Protein AF-A0AAD7IXH7-F1 (afdb_monomer)

Sequence (157 aa):
MWRPTLFAAFAVWLTFSSLVAAQVTLDPTLCYTLSTNGTQYLDSTNSVLAIQSHPNRTELEGGTDKGVRFHFPLGENGWVVCEAHDEHYVGTTIVNPTEWATEDSLGSTVALATIQISASGEQVYLQSGPRRQMSSTAGVGTAEFDWDIQEINCLLS

pLDDT: mean 76.29, std 14.06, range [40.16, 93.38]

Organism: NCBI:txid230809

Solvent-accessible surface area (backbone atoms only — not comparable to full-atom values): 9001 Å² total; per-residue (Å²): 142,86,84,87,84,82,82,82,83,83,82,81,82,81,81,80,78,78,81,76,77,74,62,71,76,51,60,44,89,47,22,27,33,40,22,54,94,75,40,32,29,47,28,46,56,96,47,34,44,35,63,41,79,44,99,42,67,68,55,61,51,74,46,89,68,36,33,40,32,35,32,33,72,59,40,56,76,18,53,36,27,31,57,66,34,76,86,20,26,29,18,40,36,86,94,46,72,56,37,32,23,36,78,33,52,99,86,52,101,53,52,48,29,25,42,40,70,41,96,86,30,67,38,33,31,44,27,33,73,100,66,33,16,37,30,95,66,36,29,58,32,77,50,89,34,74,37,51,74,41,82,41,66,68,79,84,126

Nearest PDB structures (foldseek):
  5b2h-assembly1_B  TM=7.191E-01  e=6.872E-03  Clostridium botulinum
  4ouj-assembly1_A  TM=7.152E-01  e=8.271E-02  Clostridium botulinum B1 str. Okra
  4lo0-assembly1_A  TM=7.042E-01  e=1.830E-01  Clostridium botulinum
  1sr4-assembly1_A  TM=4.973E-01  e=2.869E-02  [Haemophilus] ducreyi
  5hn1-assembly1_B  TM=5.976E-01  e=5.863E-01  Homo sapiens

Foldseek 3Di:
DDDDDDDDDDDDDDDPPPPPDDFDWADQVFKKWWADPQFWTWFADPFWTFTDGDPGQVCVQPDPRQRRIWGFNVRAFGWIAGRVCNQFTWFQDPVHNFTIGGHHHDPPPTQTWTWHQDPSSHFIWIARPQAWTQDNGRTTDRDTDTIDMDTHDDPDD

Structure (mmCIF, N/CA/C/O backbone):
data_AF-A0AAD7IXH7-F1
#
_entry.id   AF-A0AAD7IXH7-F1
#
loop_
_atom_site.group_PDB
_atom_site.id
_atom_site.type_symbol
_atom_site.label_atom_id
_atom_site.label_alt_id
_atom_site.label_comp_id
_atom_site.label_asym_id
_atom_site.label_entity_id
_atom_site.label_seq_id
_atom_site.pdbx_PDB_ins_code
_atom_site.Cartn_x
_atom_site.Cartn_y
_atom_site.Cartn_z
_atom_site.occupancy
_atom_site.B_iso_or_equiv
_atom_site.auth_seq_id
_atom_site.auth_comp_id
_atom_site.auth_asym_id
_atom_site.auth_atom_id
_atom_site.pdbx_PDB_model_num
ATOM 1 N N . MET A 1 1 ? -2.185 4.858 83.897 1.00 42.50 1 MET A N 1
ATOM 2 C CA . MET A 1 1 ? -2.338 5.643 82.651 1.00 42.50 1 MET A CA 1
ATOM 3 C C . MET A 1 1 ? -1.530 4.971 81.553 1.00 42.50 1 MET A C 1
ATOM 5 O O . MET A 1 1 ? -0.327 5.136 81.577 1.00 42.50 1 MET A O 1
ATOM 9 N N . TRP A 1 2 ? -2.139 4.222 80.632 1.00 40.16 2 TRP A N 1
ATOM 10 C CA . TRP A 1 2 ? -1.493 3.771 79.386 1.00 40.16 2 TRP A CA 1
ATOM 11 C C . TRP A 1 2 ? -2.560 3.816 78.279 1.00 40.16 2 TRP A C 1
ATOM 13 O O . TRP A 1 2 ? -3.662 3.305 78.472 1.00 40.16 2 TRP A O 1
ATOM 23 N N . ARG A 1 3 ? -2.283 4.541 77.189 1.00 41.81 3 ARG A N 1
ATOM 24 C CA . ARG A 1 3 ? -3.197 4.778 76.055 1.00 41.81 3 ARG A CA 1
ATOM 25 C C . ARG A 1 3 ? -2.968 3.714 74.974 1.00 41.81 3 ARG A C 1
ATOM 27 O O . ARG A 1 3 ? -1.803 3.430 74.705 1.00 41.81 3 ARG A O 1
ATOM 34 N N . PRO A 1 4 ? -4.005 3.189 74.298 1.00 49.59 4 PRO A N 1
ATOM 35 C CA . PRO A 1 4 ? -3.809 2.419 73.080 1.00 49.59 4 PRO A CA 1
ATOM 36 C C . PRO A 1 4 ? -3.772 3.370 71.876 1.00 49.59 4 PRO A C 1
ATOM 38 O O . PRO A 1 4 ? -4.652 4.215 71.704 1.00 49.59 4 PRO A O 1
ATOM 41 N N . THR A 1 5 ? -2.739 3.249 71.048 1.00 54.66 5 THR A N 1
ATOM 42 C CA . THR A 1 5 ? -2.624 3.970 69.775 1.00 54.66 5 THR A CA 1
ATOM 43 C C . THR A 1 5 ? -3.295 3.133 68.688 1.00 54.66 5 THR A C 1
ATOM 45 O O . THR A 1 5 ? -2.861 2.020 68.399 1.00 54.66 5 THR A O 1
ATOM 48 N N . LEU A 1 6 ? -4.378 3.653 68.109 1.00 52.94 6 LEU A N 1
ATOM 49 C CA . LEU A 1 6 ? -5.045 3.089 66.934 1.00 52.94 6 LEU A CA 1
ATOM 50 C C . LEU A 1 6 ? -4.183 3.346 65.690 1.00 52.94 6 LEU A C 1
ATOM 52 O O . LEU A 1 6 ? -3.914 4.499 65.359 1.00 52.94 6 LEU A O 1
ATOM 56 N N . PHE A 1 7 ? -3.779 2.287 64.988 1.00 48.66 7 PHE A N 1
ATOM 57 C CA . PHE A 1 7 ? -3.247 2.391 63.630 1.00 48.66 7 PHE A CA 1
ATOM 58 C C . PHE A 1 7 ? -4.417 2.383 62.641 1.00 48.66 7 PHE A C 1
ATOM 60 O O . PHE A 1 7 ? -5.114 1.381 62.501 1.00 48.66 7 PHE A O 1
ATOM 67 N N . ALA A 1 8 ? -4.638 3.508 61.961 1.00 56.16 8 ALA A N 1
ATOM 68 C CA . ALA A 1 8 ? -5.526 3.584 60.808 1.00 56.16 8 ALA A CA 1
ATOM 69 C C . ALA A 1 8 ? -4.767 3.101 59.562 1.00 56.16 8 ALA A C 1
ATOM 71 O O . ALA A 1 8 ? -3.779 3.715 59.161 1.00 56.16 8 ALA A O 1
ATOM 72 N N . ALA A 1 9 ? -5.219 2.004 58.954 1.00 53.47 9 ALA A N 1
ATOM 73 C CA . ALA A 1 9 ? -4.733 1.553 57.655 1.00 53.47 9 ALA A CA 1
ATOM 74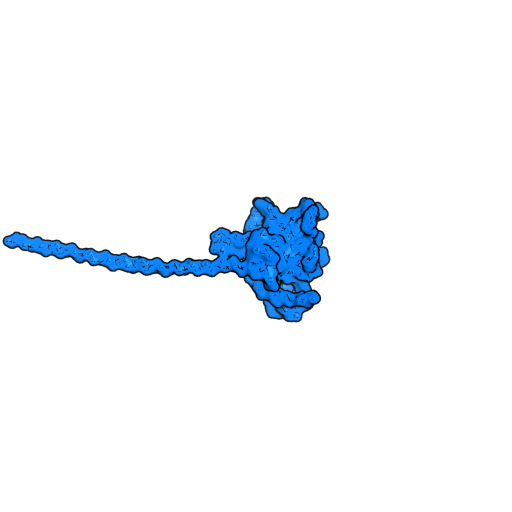 C C . ALA A 1 9 ? -5.544 2.241 56.544 1.00 53.47 9 ALA A C 1
ATOM 76 O O . ALA A 1 9 ? -6.743 2.007 56.406 1.00 53.47 9 ALA A O 1
ATOM 77 N N . PHE A 1 10 ? -4.889 3.101 55.763 1.00 48.97 10 PHE A N 1
ATOM 78 C CA . PHE A 1 10 ? -5.434 3.651 54.522 1.00 48.97 10 PHE A CA 1
ATOM 79 C C . PHE A 1 10 ? -5.316 2.593 53.418 1.00 48.97 10 PHE A C 1
ATOM 81 O O . PHE A 1 10 ? -4.210 2.237 53.015 1.00 48.97 10 PHE A O 1
ATOM 88 N N . ALA A 1 11 ? -6.447 2.091 52.926 1.00 57.09 11 ALA A N 1
ATOM 89 C CA . ALA A 1 11 ? -6.489 1.251 51.735 1.00 57.09 11 ALA A CA 1
ATOM 90 C C . ALA A 1 11 ? -6.532 2.150 50.492 1.00 57.09 11 ALA A C 1
ATOM 92 O O . ALA A 1 11 ? -7.539 2.806 50.227 1.00 57.09 11 ALA A O 1
ATOM 93 N N . VAL A 1 12 ? -5.436 2.192 49.734 1.00 57.78 12 VAL A N 1
ATOM 94 C CA . VAL A 1 12 ? -5.397 2.838 48.417 1.00 57.78 12 VAL A CA 1
ATOM 95 C C . VAL A 1 12 ? -5.905 1.831 47.387 1.00 57.78 12 VAL A C 1
ATOM 97 O O . VAL A 1 12 ? -5.244 0.833 47.109 1.00 57.78 12 VAL A O 1
ATOM 100 N N . TRP A 1 13 ? -7.090 2.082 46.834 1.00 51.09 13 TRP A N 1
ATOM 101 C CA . TRP A 1 13 ? -7.599 1.367 45.665 1.00 51.09 13 TRP A CA 1
ATOM 102 C C . TRP A 1 13 ? -6.999 1.992 44.403 1.00 51.09 13 TRP A C 1
ATOM 104 O O . TRP A 1 13 ? -7.414 3.066 43.977 1.00 51.09 13 TRP A O 1
ATOM 114 N N . LEU A 1 14 ? -6.007 1.326 43.810 1.00 53.56 14 LEU A N 1
ATOM 115 C CA . LEU A 1 14 ? -5.539 1.625 42.457 1.00 53.56 14 LEU A CA 1
ATOM 116 C C . LEU A 1 14 ? -6.450 0.896 41.466 1.00 53.56 14 LEU A C 1
ATOM 118 O O . LEU A 1 14 ? -6.305 -0.306 41.247 1.00 53.56 14 LEU A O 1
ATOM 122 N N . THR A 1 15 ? -7.406 1.607 40.871 1.00 53.03 15 THR A N 1
ATOM 123 C CA . THR A 1 15 ? -8.128 1.099 39.702 1.00 53.03 15 THR A CA 1
ATOM 124 C C . THR A 1 15 ? -7.224 1.244 38.483 1.00 53.03 15 THR A C 1
ATOM 126 O O . THR A 1 15 ? -7.066 2.338 37.942 1.00 53.03 15 THR A O 1
ATOM 129 N N . PHE A 1 16 ? -6.606 0.144 38.057 1.00 47.00 16 PHE A N 1
ATOM 130 C CA . PHE A 1 16 ? -5.946 0.068 36.758 1.00 47.00 16 PHE A CA 1
ATOM 131 C C . PHE A 1 16 ? -7.022 -0.009 35.671 1.00 47.00 16 PHE A C 1
ATOM 133 O O . PHE A 1 16 ? -7.521 -1.087 35.353 1.00 47.00 16 PHE A O 1
ATOM 140 N N . SER A 1 17 ? -7.394 1.136 35.102 1.00 50.66 17 SER A N 1
ATOM 141 C CA . SER A 1 17 ? -8.105 1.159 33.825 1.00 50.66 17 SER A CA 1
ATOM 142 C C . SER A 1 17 ? -7.128 0.694 32.749 1.00 50.66 17 SER A C 1
ATOM 144 O O . SER A 1 17 ? -6.288 1.465 32.293 1.00 50.66 17 SER A O 1
ATOM 146 N N . SER A 1 18 ? -7.193 -0.587 32.388 1.00 52.44 18 SER A N 1
ATOM 147 C CA . SER A 1 18 ? -6.453 -1.109 31.240 1.00 52.44 18 SER A CA 1
ATOM 148 C C . SER A 1 18 ? -7.117 -0.583 29.971 1.00 52.44 18 SER A C 1
ATOM 150 O O . SER A 1 18 ? -8.143 -1.102 29.538 1.00 52.44 18 SER A O 1
ATOM 152 N N . LEU A 1 19 ? -6.555 0.485 29.407 1.00 53.53 19 LEU A N 1
ATOM 153 C CA . LE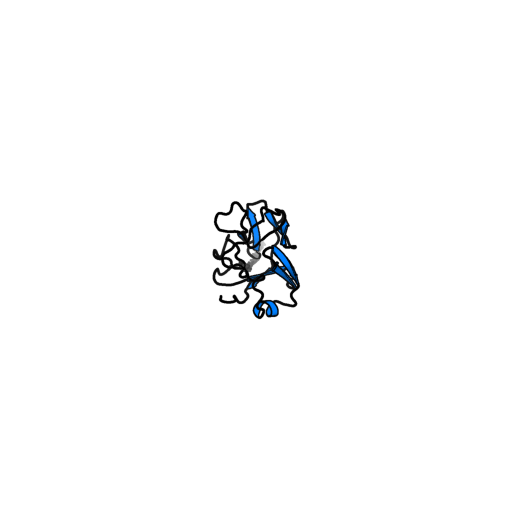U A 1 19 ? -6.782 0.871 28.019 1.00 53.53 19 LEU A CA 1
ATOM 154 C C . LEU A 1 19 ? -6.106 -0.195 27.156 1.00 53.53 19 LEU A C 1
ATOM 156 O O . LEU A 1 19 ? -4.902 -0.143 26.925 1.00 53.53 19 LEU A O 1
ATOM 160 N N . VAL A 1 20 ? -6.860 -1.213 26.751 1.00 58.22 20 VAL A N 1
ATOM 161 C CA . VAL A 1 20 ? -6.413 -2.113 25.687 1.00 58.22 20 VAL A CA 1
ATOM 162 C C . VAL A 1 20 ? -6.536 -1.312 24.395 1.00 58.22 20 VAL A C 1
ATOM 164 O O . VAL A 1 20 ? -7.650 -1.015 23.965 1.00 58.22 20 VAL A O 1
ATOM 167 N N . ALA A 1 21 ? -5.402 -0.887 23.837 1.00 58.62 21 ALA A N 1
ATOM 168 C CA . ALA A 1 21 ? -5.361 -0.296 22.506 1.00 58.62 21 ALA A CA 1
ATOM 169 C C . ALA A 1 21 ? -5.918 -1.307 21.492 1.00 58.62 21 ALA A C 1
ATOM 171 O O . ALA A 1 21 ? -5.631 -2.505 21.579 1.00 58.62 21 ALA A O 1
ATOM 172 N N . ALA A 1 22 ? -6.764 -0.839 20.574 1.00 61.97 22 ALA A N 1
ATOM 173 C CA . ALA A 1 22 ? -7.322 -1.690 19.532 1.00 61.97 22 ALA A CA 1
ATOM 174 C C . ALA A 1 22 ? -6.206 -2.070 18.553 1.00 61.97 22 ALA A C 1
ATOM 176 O O . ALA A 1 22 ? -5.564 -1.192 17.984 1.00 61.97 22 ALA A O 1
ATOM 177 N N . GLN A 1 23 ? -5.976 -3.370 18.372 1.00 68.62 23 GLN A N 1
ATOM 178 C CA . GLN A 1 23 ? -5.017 -3.850 17.384 1.00 68.62 23 GLN A CA 1
ATOM 179 C C . GLN A 1 23 ? -5.594 -3.722 15.972 1.00 68.62 23 GLN A C 1
ATOM 181 O O . GLN A 1 23 ? -6.769 -4.026 15.748 1.00 68.62 23 GLN A O 1
ATOM 186 N N . VAL A 1 24 ? -4.763 -3.311 15.015 1.00 76.00 24 VAL A N 1
ATOM 187 C CA . VAL A 1 24 ? -5.101 -3.330 13.590 1.00 76.00 24 VAL A CA 1
ATOM 188 C C . VAL A 1 24 ? -5.312 -4.777 13.162 1.00 76.00 24 VAL A C 1
ATOM 190 O O . VAL A 1 24 ? -4.433 -5.617 13.319 1.00 76.00 24 VAL A O 1
ATOM 193 N N . THR A 1 25 ? -6.492 -5.063 12.621 1.00 77.69 25 THR A N 1
ATOM 194 C CA . THR A 1 25 ? -6.811 -6.333 11.959 1.00 77.69 25 THR A CA 1
ATOM 195 C C . THR A 1 25 ? -7.221 -6.009 10.528 1.00 77.69 25 THR A C 1
ATOM 197 O O . THR A 1 25 ? -8.093 -5.162 10.329 1.00 77.69 25 THR A O 1
ATOM 200 N N . LEU A 1 26 ? -6.586 -6.645 9.541 1.00 80.19 26 LEU A N 1
ATOM 201 C CA . LEU A 1 26 ? -6.888 -6.445 8.122 1.00 80.19 26 LEU A CA 1
ATOM 202 C C . LEU A 1 26 ? -7.705 -7.632 7.605 1.00 80.19 26 LEU A C 1
ATOM 204 O O . LEU A 1 26 ? -7.297 -8.785 7.744 1.00 80.19 26 LEU A O 1
ATOM 208 N N . ASP A 1 27 ? -8.862 -7.348 7.016 1.00 84.06 27 ASP A N 1
ATOM 209 C CA . ASP A 1 27 ? -9.712 -8.346 6.379 1.00 84.06 27 ASP A CA 1
ATOM 210 C C . ASP A 1 27 ? -9.179 -8.622 4.962 1.00 84.06 27 ASP A C 1
ATOM 212 O O . ASP A 1 27 ? -9.076 -7.696 4.151 1.00 84.06 27 ASP A O 1
ATOM 216 N N . PRO A 1 28 ? -8.848 -9.880 4.623 1.00 81.69 28 PRO A N 1
ATOM 217 C CA . PRO A 1 28 ? -8.303 -10.222 3.313 1.00 81.69 28 PRO A CA 1
ATOM 218 C C . PRO A 1 28 ? -9.289 -10.017 2.152 1.00 81.69 28 PRO A C 1
ATOM 220 O O . PRO A 1 28 ? -8.875 -10.067 0.996 1.00 81.69 28 PRO A O 1
ATOM 223 N N . THR A 1 29 ? -10.579 -9.811 2.433 1.00 82.50 29 THR A N 1
ATOM 224 C CA . THR A 1 29 ? -11.632 -9.589 1.430 1.00 82.50 29 THR A CA 1
ATOM 225 C C . THR A 1 29 ? -11.882 -8.115 1.114 1.00 82.50 29 THR A C 1
ATOM 227 O O . THR A 1 29 ? -12.613 -7.815 0.170 1.00 82.50 29 THR A O 1
ATOM 230 N N . LEU A 1 30 ? -11.276 -7.198 1.874 1.00 85.94 30 LEU A N 1
ATOM 231 C CA . LEU A 1 30 ? -11.462 -5.756 1.728 1.00 85.94 30 LEU A CA 1
ATOM 232 C C . LEU A 1 30 ? -10.287 -5.101 0.994 1.00 85.94 30 LEU A C 1
ATOM 234 O O . LEU A 1 30 ? -9.197 -5.671 0.877 1.00 85.94 30 LEU A O 1
ATOM 238 N N . CYS A 1 31 ? -10.534 -3.885 0.511 1.00 87.25 31 CYS A N 1
ATOM 239 C CA . CYS A 1 31 ? -9.529 -3.013 -0.075 1.00 87.25 31 CYS A CA 1
ATOM 240 C C . CYS A 1 31 ? -9.164 -1.922 0.908 1.00 87.25 31 CYS A C 1
ATOM 242 O O . CYS A 1 31 ? -9.995 -1.431 1.674 1.00 87.25 31 CYS A O 1
ATOM 244 N N . TYR A 1 32 ? -7.921 -1.486 0.823 1.00 88.81 32 TYR A N 1
ATOM 245 C CA . TYR A 1 32 ? -7.392 -0.435 1.660 1.00 88.81 32 TYR A CA 1
ATOM 246 C C . TYR A 1 32 ? -6.657 0.587 0.815 1.00 88.81 32 TYR A C 1
ATOM 248 O O . TYR A 1 32 ? -6.057 0.255 -0.204 1.00 88.81 32 TYR A O 1
ATOM 256 N N . THR A 1 33 ? -6.673 1.828 1.275 1.00 89.94 33 THR A N 1
ATOM 257 C CA . THR A 1 33 ? -5.739 2.851 0.826 1.00 89.94 33 THR A CA 1
ATOM 258 C C . THR A 1 33 ? -4.733 3.132 1.932 1.00 89.94 33 THR A C 1
ATOM 260 O O . THR A 1 33 ? -5.051 3.015 3.120 1.00 89.94 33 THR A O 1
ATOM 263 N N . LEU A 1 34 ? -3.513 3.482 1.534 1.00 90.94 34 LEU A N 1
ATOM 264 C CA . LEU A 1 34 ? -2.433 3.856 2.434 1.00 90.94 34 LEU A CA 1
ATOM 265 C C . LEU A 1 34 ? -2.134 5.332 2.221 1.00 90.94 34 LEU A C 1
ATOM 267 O O . LEU A 1 34 ? -2.008 5.776 1.082 1.00 90.94 34 LEU A O 1
ATOM 271 N N . SER A 1 35 ? -1.999 6.096 3.300 1.00 90.75 35 SER A N 1
ATOM 272 C CA . SER A 1 35 ? -1.716 7.524 3.197 1.00 90.75 35 SER A CA 1
ATOM 273 C C . SER A 1 35 ? -0.649 8.002 4.169 1.00 90.75 35 SER A C 1
ATOM 275 O O . SER A 1 35 ? -0.313 7.340 5.151 1.00 90.75 35 SER A O 1
ATOM 277 N N . THR A 1 36 ? -0.119 9.180 3.862 1.00 87.19 36 THR A N 1
ATOM 278 C CA . THR A 1 36 ? 0.693 9.996 4.750 1.00 87.19 36 THR A CA 1
ATOM 279 C C . THR A 1 36 ? -0.096 11.266 5.054 1.00 87.19 36 THR A C 1
ATOM 281 O O . THR A 1 36 ? -0.449 12.040 4.157 1.00 87.19 36 THR A O 1
ATOM 284 N N . ASN A 1 37 ? -0.418 11.495 6.327 1.00 80.44 37 ASN A N 1
ATOM 285 C CA . ASN A 1 37 ? -1.136 12.697 6.768 1.00 80.44 37 ASN A CA 1
ATOM 286 C C . ASN A 1 37 ? -2.524 12.888 6.103 1.00 80.44 37 ASN A C 1
ATOM 288 O O . ASN A 1 37 ? -2.980 14.022 5.938 1.00 80.44 37 ASN A O 1
ATOM 292 N N . GLY A 1 38 ? -3.179 11.808 5.653 1.00 81.12 38 GLY A N 1
ATOM 293 C CA . GLY A 1 38 ? -4.56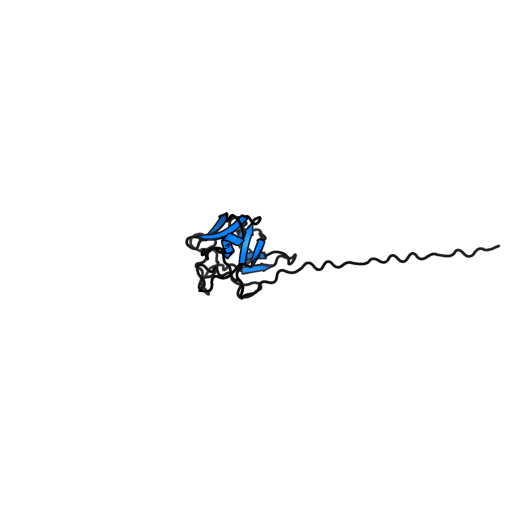0 11.802 5.137 1.00 81.12 38 GLY A CA 1
ATOM 294 C C . GLY A 1 38 ? -4.841 12.546 3.818 1.00 81.12 38 GLY A C 1
ATOM 295 O O . GLY A 1 38 ? -5.996 12.621 3.399 1.00 81.12 38 GLY A O 1
ATOM 296 N N . THR A 1 39 ? -3.832 13.115 3.154 1.00 83.81 39 THR A N 1
ATOM 297 C CA . THR A 1 39 ? -3.990 13.895 1.896 1.00 83.81 39 THR A CA 1
ATOM 298 C C . THR A 1 39 ? -3.027 13.476 0.783 1.00 83.81 39 THR A C 1
ATOM 300 O O . THR A 1 39 ? -3.137 13.930 -0.358 1.00 83.81 39 THR A O 1
ATOM 303 N N . GLN A 1 40 ? -2.082 12.603 1.119 1.00 91.81 40 GLN A N 1
ATOM 304 C CA . GLN A 1 40 ? -1.066 12.054 0.236 1.00 91.81 40 GLN A CA 1
ATOM 305 C C . GLN A 1 40 ? -1.172 10.536 0.299 1.00 91.81 40 GLN A C 1
ATOM 307 O O . GLN A 1 40 ? -0.918 9.963 1.352 1.00 91.81 40 GLN A O 1
ATOM 312 N N . TYR A 1 41 ? -1.572 9.899 -0.790 1.00 92.19 41 TYR A N 1
ATOM 313 C CA . TYR A 1 41 ? -1.899 8.480 -0.841 1.00 92.19 41 TYR A CA 1
ATOM 314 C C . TYR A 1 41 ? -0.866 7.723 -1.663 1.00 92.19 41 TYR A C 1
ATOM 316 O O . TYR A 1 41 ? -0.273 8.274 -2.591 1.00 92.19 41 TYR A O 1
ATOM 324 N N . LEU A 1 42 ? -0.636 6.470 -1.290 1.00 92.81 42 LEU A N 1
ATOM 325 C CA . LEU A 1 42 ? 0.116 5.536 -2.105 1.00 92.81 42 LEU A CA 1
ATOM 326 C C . LEU A 1 42 ? -0.728 5.179 -3.328 1.00 92.81 42 LEU A C 1
ATOM 328 O O . LEU A 1 42 ? -1.868 4.742 -3.183 1.00 92.81 42 LEU A O 1
ATOM 332 N N . ASP A 1 43 ? -0.156 5.366 -4.507 1.00 91.00 43 ASP A N 1
ATOM 333 C CA . ASP A 1 43 ? -0.814 5.122 -5.784 1.00 91.00 43 ASP A CA 1
ATOM 334 C C . ASP A 1 43 ? 0.170 4.485 -6.773 1.00 91.00 43 ASP A C 1
ATOM 336 O O . ASP A 1 43 ? 1.380 4.727 -6.708 1.00 91.00 43 ASP A O 1
ATOM 340 N N . SER A 1 44 ? -0.339 3.678 -7.698 1.00 87.44 44 SER A N 1
ATOM 341 C CA . SER A 1 44 ? 0.428 3.071 -8.779 1.00 87.44 44 SER A CA 1
ATOM 342 C C . SER A 1 44 ? 0.189 3.809 -10.094 1.00 87.44 44 SER A C 1
ATOM 344 O O . SER A 1 44 ? -0.939 3.932 -10.561 1.00 87.44 44 SER A O 1
ATOM 346 N N . THR A 1 45 ? 1.255 4.241 -10.763 1.00 83.81 45 THR A N 1
ATOM 347 C CA . THR A 1 45 ? 1.175 4.793 -12.121 1.00 83.81 45 THR A CA 1
ATOM 348 C C . THR A 1 45 ? 2.230 4.149 -13.000 1.00 83.81 45 THR A C 1
ATOM 350 O O . THR A 1 45 ? 3.412 4.157 -12.664 1.00 83.81 45 THR A O 1
ATOM 353 N N . ASN A 1 46 ? 1.806 3.592 -14.142 1.00 82.88 46 ASN A N 1
ATOM 354 C CA . ASN A 1 46 ? 2.658 2.747 -14.994 1.00 82.88 46 ASN A CA 1
ATOM 355 C C . ASN A 1 46 ? 3.385 1.676 -14.168 1.00 82.88 46 ASN A C 1
ATOM 357 O O . ASN A 1 46 ? 4.587 1.454 -14.325 1.00 82.88 46 ASN A O 1
ATOM 361 N N . SER A 1 47 ? 2.638 1.099 -13.227 1.00 84.38 47 SER A N 1
ATOM 362 C CA . SER A 1 47 ? 3.080 0.042 -12.332 1.00 84.38 47 SER A CA 1
ATOM 363 C C . SER A 1 47 ? 4.196 0.396 -11.348 1.00 84.38 47 SER A C 1
ATOM 365 O O . SER A 1 47 ? 4.727 -0.489 -10.684 1.00 84.38 47 SER A O 1
ATOM 367 N N . VAL A 1 48 ? 4.549 1.675 -11.213 1.00 87.62 48 VAL A N 1
ATOM 368 C CA . VAL A 1 48 ? 5.475 2.175 -10.189 1.00 87.62 48 VAL A CA 1
ATOM 369 C C . VAL A 1 48 ? 4.673 2.860 -9.093 1.00 87.62 48 VAL A C 1
ATOM 371 O O . VAL A 1 48 ? 3.762 3.638 -9.381 1.00 87.62 48 VAL A O 1
ATOM 374 N N . LEU A 1 49 ? 5.014 2.572 -7.838 1.00 91.06 49 LEU A N 1
ATOM 375 C CA . LEU A 1 49 ? 4.371 3.192 -6.687 1.00 91.06 49 LEU A CA 1
ATOM 376 C C . LEU A 1 49 ? 4.952 4.578 -6.402 1.00 91.06 49 LEU A C 1
ATOM 378 O O . LEU A 1 49 ? 6.168 4.774 -6.381 1.00 91.06 49 LEU A O 1
ATOM 382 N N . ALA A 1 50 ? 4.066 5.531 -6.143 1.00 92.38 50 ALA A N 1
ATOM 383 C CA . ALA A 1 50 ? 4.395 6.906 -5.809 1.00 92.38 50 ALA A CA 1
ATOM 384 C C . ALA A 1 50 ? 3.402 7.469 -4.785 1.00 92.38 50 ALA A C 1
ATOM 386 O O . ALA A 1 50 ? 2.316 6.931 -4.579 1.00 92.38 50 ALA A O 1
ATOM 387 N N . ILE A 1 51 ? 3.774 8.585 -4.159 1.00 93.38 51 ILE A N 1
ATOM 388 C CA . ILE A 1 51 ? 2.826 9.399 -3.400 1.00 93.38 51 ILE A CA 1
ATOM 389 C C . ILE A 1 51 ? 2.102 10.345 -4.350 1.00 93.38 51 ILE A C 1
ATOM 391 O O . ILE A 1 51 ? 2.743 11.143 -5.038 1.00 93.38 51 ILE A O 1
ATOM 395 N N . GLN A 1 52 ? 0.775 10.306 -4.321 1.00 91.94 52 GLN A N 1
ATOM 396 C CA . GLN A 1 52 ? -0.081 11.224 -5.060 1.00 91.94 52 GLN A CA 1
ATOM 397 C C . GLN A 1 52 ? -1.028 11.971 -4.130 1.00 91.94 52 GLN A C 1
ATOM 399 O O . GLN A 1 52 ? -1.420 11.486 -3.069 1.00 91.94 52 GLN A O 1
ATOM 404 N N . SER A 1 53 ? -1.364 13.205 -4.497 1.00 90.88 53 SER A N 1
ATOM 405 C CA . SER A 1 53 ? -2.297 14.002 -3.709 1.00 90.88 53 SER A CA 1
ATOM 406 C C . SER A 1 53 ? -3.717 13.727 -4.165 1.00 90.88 53 SER A C 1
ATOM 408 O O . SER A 1 53 ? -4.026 13.886 -5.343 1.00 90.88 53 SER A O 1
ATOM 410 N N . HIS A 1 54 ? -4.578 13.398 -3.205 1.00 86.25 54 HIS A N 1
ATOM 411 C CA . HIS A 1 54 ? -6.012 13.311 -3.433 1.00 86.25 54 HIS A CA 1
ATOM 412 C C . HIS A 1 54 ? -6.739 14.226 -2.442 1.00 86.25 54 HIS A C 1
ATOM 414 O O . HIS A 1 54 ? -6.376 14.265 -1.261 1.00 86.25 54 HIS A O 1
ATOM 420 N N . PRO A 1 55 ? -7.762 14.970 -2.894 1.00 81.69 55 PRO A N 1
ATOM 421 C CA . PRO A 1 55 ? -8.526 15.890 -2.058 1.00 81.69 55 PRO A CA 1
ATOM 422 C C . PRO A 1 55 ? -9.106 15.273 -0.782 1.00 81.69 55 PRO A C 1
ATOM 424 O O . PRO A 1 55 ? -9.215 15.971 0.225 1.00 81.69 55 PRO A O 1
ATOM 427 N N . ASN A 1 56 ? -9.524 14.003 -0.821 1.00 82.81 56 ASN A N 1
ATOM 428 C CA . ASN A 1 56 ? -10.018 13.241 0.329 1.00 82.81 56 ASN A CA 1
ATOM 429 C C . ASN A 1 56 ? -10.250 11.763 -0.037 1.00 82.81 56 ASN A C 1
ATOM 431 O O . ASN A 1 56 ? -10.316 11.398 -1.209 1.00 82.81 56 ASN A O 1
ATOM 435 N N . ARG A 1 57 ? -10.471 10.933 0.989 1.00 84.38 57 ARG A N 1
ATOM 436 C CA . ARG A 1 57 ? -10.845 9.517 0.861 1.00 84.38 57 ARG A CA 1
ATOM 437 C C . ARG A 1 57 ? -12.099 9.275 0.013 1.00 84.38 57 ARG A C 1
ATOM 439 O O . ARG A 1 57 ? -12.146 8.298 -0.723 1.00 84.38 57 ARG A O 1
ATOM 446 N N . THR A 1 58 ? -13.119 10.127 0.111 1.00 84.75 58 THR A N 1
ATOM 447 C CA . THR A 1 58 ? -14.394 9.915 -0.597 1.00 84.75 58 THR A CA 1
ATOM 448 C C . THR A 1 58 ? -14.211 9.922 -2.115 1.00 84.75 58 THR A C 1
ATOM 450 O O . THR A 1 58 ? -14.887 9.178 -2.822 1.00 84.75 58 THR A O 1
ATOM 453 N N . GLU A 1 59 ? -13.273 10.719 -2.626 1.00 83.25 59 GLU A N 1
ATOM 454 C CA . GLU A 1 59 ? -12.921 10.701 -4.045 1.00 83.25 59 GLU A CA 1
ATOM 455 C C . GLU A 1 59 ? -12.272 9.378 -4.464 1.00 83.25 59 GLU A C 1
ATOM 457 O O . GLU A 1 59 ? -12.602 8.852 -5.524 1.00 83.25 59 GLU A O 1
ATOM 462 N N . LEU A 1 60 ? -11.423 8.800 -3.610 1.00 85.38 60 LEU A N 1
ATOM 463 C CA . LEU A 1 60 ? -10.824 7.486 -3.857 1.00 85.38 60 LEU A CA 1
ATOM 464 C C . LEU A 1 60 ? -11.895 6.395 -3.919 1.00 85.38 60 LEU A C 1
ATOM 466 O O . LEU A 1 60 ? -11.894 5.580 -4.834 1.00 85.38 60 LEU A O 1
ATOM 470 N N . GLU A 1 61 ? -12.844 6.407 -2.979 1.00 83.44 61 GLU A N 1
ATOM 471 C CA . GLU A 1 61 ? -13.925 5.416 -2.903 1.00 83.44 61 GLU A CA 1
ATOM 472 C C . GLU A 1 61 ? -14.867 5.455 -4.112 1.00 83.44 61 GLU A C 1
ATOM 474 O O . GLU A 1 61 ? -15.367 4.407 -4.525 1.00 83.44 61 GLU A O 1
ATOM 479 N N . GLY A 1 62 ? -15.131 6.649 -4.654 1.00 80.00 62 GLY A N 1
ATOM 480 C CA . GLY A 1 62 ? -16.020 6.855 -5.801 1.00 80.00 62 GLY A CA 1
ATOM 481 C C . GLY A 1 62 ? -15.323 6.872 -7.165 1.00 80.00 62 GLY A C 1
ATOM 482 O O . GLY A 1 62 ? -16.000 6.813 -8.191 1.00 80.00 62 GLY A O 1
ATOM 483 N N . GLY A 1 63 ? -13.994 6.984 -7.193 1.00 78.81 63 GLY A N 1
ATOM 484 C CA . GLY A 1 63 ? -13.193 7.058 -8.412 1.00 78.81 63 GLY A CA 1
ATOM 485 C C . GLY A 1 63 ? -12.933 5.692 -9.047 1.00 78.81 63 GLY A C 1
ATOM 486 O O . GLY A 1 63 ? -12.973 4.664 -8.376 1.00 78.81 63 GLY A O 1
ATOM 487 N N . THR A 1 64 ? -12.620 5.681 -10.346 1.00 78.19 64 THR A N 1
ATOM 488 C CA . THR A 1 64 ? -12.279 4.460 -11.110 1.00 78.19 64 THR A CA 1
ATOM 489 C C . THR A 1 64 ? -10.795 4.100 -11.064 1.00 78.19 64 THR A C 1
ATOM 491 O O . THR A 1 64 ? -10.378 3.142 -11.710 1.00 78.19 64 THR A O 1
ATOM 494 N N . ASP A 1 65 ? -9.985 4.899 -10.373 1.00 76.81 65 ASP A N 1
ATOM 495 C CA . ASP A 1 65 ? -8.544 4.703 -10.300 1.00 76.81 65 ASP A CA 1
ATOM 496 C C . ASP A 1 65 ? -8.195 3.561 -9.349 1.00 76.81 65 ASP A C 1
ATOM 498 O O . ASP A 1 65 ? -8.246 3.716 -8.133 1.00 76.81 65 ASP A O 1
ATOM 502 N N . LYS A 1 66 ? -7.861 2.401 -9.904 1.00 81.38 66 LYS A N 1
ATOM 503 C CA . LYS A 1 66 ? -7.533 1.196 -9.141 1.00 81.38 66 LYS A CA 1
ATOM 504 C C . LYS A 1 66 ? -6.143 1.245 -8.485 1.00 81.38 66 LYS A C 1
ATOM 506 O O . LYS A 1 66 ? -5.869 0.402 -7.636 1.00 81.38 66 LYS A O 1
ATOM 511 N N . GLY A 1 67 ? -5.287 2.216 -8.824 1.00 84.88 67 GLY A N 1
ATOM 512 C CA . GLY A 1 67 ? -3.901 2.276 -8.343 1.00 84.88 67 GLY A CA 1
ATOM 513 C C . GLY A 1 67 ? -3.747 2.564 -6.845 1.00 84.88 67 GLY A C 1
ATOM 514 O O . GLY A 1 67 ? -2.745 2.191 -6.236 1.00 84.88 67 GLY A O 1
ATOM 515 N N . VAL A 1 68 ? -4.781 3.135 -6.224 1.00 87.62 68 VAL A N 1
ATOM 516 C CA . VAL A 1 68 ? -4.840 3.458 -4.786 1.00 87.62 68 VAL A CA 1
ATOM 517 C C . VAL A 1 68 ? -5.424 2.342 -3.910 1.00 87.62 68 VAL A C 1
ATOM 519 O O . VAL A 1 68 ? -5.570 2.527 -2.697 1.00 87.62 68 VAL A O 1
ATOM 522 N N . ARG A 1 69 ? -5.839 1.219 -4.515 1.00 89.06 69 ARG A N 1
ATOM 523 C CA . ARG A 1 69 ? -6.524 0.105 -3.842 1.00 89.06 69 ARG A CA 1
ATOM 524 C C . ARG A 1 69 ? -5.565 -1.051 -3.626 1.00 89.06 69 ARG A C 1
ATOM 526 O O . ARG A 1 69 ? -4.993 -1.575 -4.579 1.00 89.06 69 ARG A O 1
ATOM 533 N N . PHE A 1 70 ? -5.427 -1.462 -2.372 1.00 88.06 70 PHE A N 1
ATOM 534 C CA . PHE A 1 70 ? -4.521 -2.524 -1.963 1.00 88.06 70 PHE A CA 1
ATOM 535 C C . PHE A 1 70 ? -5.255 -3.620 -1.196 1.00 88.06 70 PHE A C 1
ATOM 537 O O . PHE A 1 70 ? -6.068 -3.335 -0.315 1.00 88.06 70 PHE A O 1
ATOM 544 N N . HIS A 1 71 ? -4.921 -4.869 -1.505 1.00 85.19 71 HIS A N 1
ATOM 545 C CA . HIS A 1 71 ? -5.418 -6.057 -0.822 1.00 85.19 71 HIS A CA 1
ATOM 546 C C . HIS A 1 71 ? -4.312 -6.762 -0.042 1.00 85.19 71 HIS A C 1
ATOM 548 O O . HIS A 1 71 ? -3.159 -6.832 -0.482 1.00 85.19 71 HIS A O 1
ATOM 554 N N . PHE A 1 72 ? -4.707 -7.359 1.084 1.00 82.81 72 PHE A N 1
ATOM 555 C CA . PHE A 1 72 ? -3.824 -8.095 1.990 1.00 82.81 72 PHE A CA 1
ATOM 556 C C . PHE A 1 72 ? -4.359 -9.517 2.210 1.00 82.81 72 PHE A C 1
ATOM 558 O O . PHE A 1 72 ? -4.898 -9.818 3.273 1.00 82.81 72 PHE A O 1
ATOM 565 N N . PRO A 1 73 ? -4.228 -10.421 1.223 1.00 70.00 73 PRO A N 1
ATOM 566 C CA . PRO A 1 73 ? -4.895 -11.727 1.200 1.00 70.00 73 PRO A CA 1
ATOM 567 C C . PRO A 1 73 ? -4.583 -12.660 2.378 1.00 70.00 73 PRO A C 1
ATOM 569 O O . PRO A 1 73 ? -5.307 -13.629 2.588 1.00 70.00 73 PRO A O 1
ATOM 572 N N . LEU A 1 74 ? -3.522 -12.402 3.148 1.00 68.81 74 LEU A N 1
ATOM 573 C CA . LEU A 1 74 ? -3.195 -13.190 4.341 1.00 68.81 74 LEU A CA 1
ATOM 574 C C . LEU A 1 74 ? -3.640 -12.527 5.654 1.00 68.81 74 LEU A C 1
ATOM 576 O O . LEU A 1 74 ? -3.495 -13.152 6.699 1.00 68.81 74 LEU A O 1
ATOM 580 N N . GLY A 1 75 ? -4.170 -11.295 5.621 1.00 55.75 75 GLY A N 1
ATOM 581 C CA . GLY A 1 75 ? -4.634 -10.520 6.787 1.00 55.75 75 GLY A CA 1
ATOM 582 C C . GLY A 1 75 ? -3.531 -10.087 7.766 1.00 55.75 75 GLY A C 1
ATOM 583 O O . GLY A 1 75 ? -3.646 -9.068 8.436 1.00 55.75 75 GLY A O 1
ATOM 584 N N . GLU A 1 76 ? -2.421 -10.821 7.799 1.00 57.75 76 GLU A N 1
ATOM 585 C CA . GLU A 1 76 ? -1.236 -10.593 8.616 1.00 57.75 76 GLU A CA 1
ATOM 586 C C . GLU A 1 76 ? -0.006 -11.051 7.827 1.00 57.75 76 GLU A C 1
ATOM 588 O O . GLU A 1 76 ? -0.046 -12.082 7.152 1.00 57.75 76 GLU A O 1
ATOM 593 N N . ASN A 1 77 ? 1.108 -10.312 7.912 1.00 53.94 77 ASN A N 1
ATOM 594 C CA . ASN A 1 77 ? 2.399 -10.737 7.348 1.00 53.94 77 ASN A CA 1
ATOM 595 C C . ASN A 1 77 ? 2.329 -11.173 5.870 1.00 53.94 77 ASN A C 1
ATOM 597 O O . ASN A 1 77 ? 3.012 -12.106 5.444 1.00 53.94 77 ASN A O 1
ATOM 601 N N . GLY A 1 78 ? 1.459 -10.506 5.105 1.00 53.38 78 GLY A N 1
ATOM 602 C CA . GLY A 1 78 ? 1.008 -10.941 3.791 1.00 53.38 78 GLY A CA 1
ATOM 603 C C . GLY A 1 78 ? 1.459 -10.063 2.641 1.00 53.38 78 GLY A C 1
ATOM 604 O O . GLY A 1 78 ? 1.903 -8.936 2.840 1.00 53.38 78 GLY A O 1
ATOM 605 N N . TRP A 1 79 ? 1.334 -10.614 1.439 1.00 60.44 79 TRP A N 1
ATOM 606 C CA . TRP A 1 79 ? 1.739 -9.988 0.187 1.00 60.44 79 TRP A CA 1
ATOM 607 C C . TRP A 1 79 ? 0.774 -8.848 -0.121 1.00 60.44 79 TRP A C 1
ATOM 609 O O . TRP A 1 79 ? -0.406 -8.956 0.202 1.00 60.44 79 TRP A O 1
ATOM 619 N N . VAL A 1 80 ? 1.255 -7.775 -0.737 1.00 73.62 80 VAL A N 1
ATOM 620 C CA . VAL A 1 80 ? 0.390 -6.658 -1.132 1.00 73.62 80 VAL A CA 1
ATOM 621 C C . VAL A 1 80 ? 0.055 -6.776 -2.607 1.00 73.62 80 VAL A C 1
ATOM 623 O O . VAL A 1 80 ? 0.960 -6.881 -3.430 1.00 73.62 80 VAL A O 1
ATOM 626 N N . VAL A 1 81 ? -1.234 -6.763 -2.931 1.00 73.62 81 VAL A N 1
ATOM 627 C CA . VAL A 1 81 ? -1.740 -6.720 -4.311 1.00 73.62 81 VAL A CA 1
ATOM 628 C C . VAL A 1 81 ? -2.336 -5.340 -4.545 1.00 73.62 81 VAL A C 1
ATOM 630 O O . VAL A 1 81 ? -3.066 -4.849 -3.688 1.00 73.62 81 VAL A O 1
ATOM 633 N N . CYS A 1 82 ? -2.008 -4.712 -5.670 1.00 75.75 82 CYS A N 1
ATOM 634 C CA . CYS A 1 82 ? -2.637 -3.466 -6.104 1.00 75.75 82 CYS A CA 1
ATOM 635 C C . CYS A 1 82 ? -3.754 -3.798 -7.096 1.00 75.75 82 CYS A C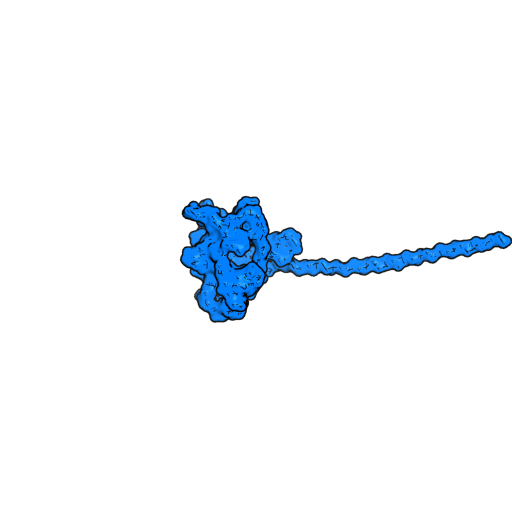 1
ATOM 637 O O . CYS A 1 82 ? -3.506 -4.539 -8.044 1.00 75.75 82 CYS A O 1
ATOM 639 N N . GLU A 1 83 ? -4.953 -3.240 -6.915 1.00 71.62 83 GLU A N 1
ATOM 640 C CA . GLU A 1 83 ? -6.123 -3.617 -7.723 1.00 71.62 83 GLU A CA 1
ATOM 641 C C . GLU A 1 83 ? -5.982 -3.232 -9.210 1.00 71.62 83 GLU A C 1
ATOM 643 O O . GLU A 1 83 ? -6.636 -3.777 -10.098 1.00 71.62 83 GLU A O 1
ATOM 648 N N . ALA A 1 84 ? -5.091 -2.286 -9.527 1.00 65.88 84 ALA A N 1
ATOM 649 C CA . ALA A 1 84 ? -4.750 -1.975 -10.915 1.00 65.88 84 ALA A CA 1
ATOM 650 C C . ALA A 1 84 ? -4.158 -3.187 -11.663 1.00 65.88 84 ALA A C 1
ATOM 652 O O . ALA A 1 84 ? -4.271 -3.261 -12.887 1.00 65.88 84 ALA A O 1
ATOM 653 N N . HIS A 1 85 ? -3.566 -4.134 -10.929 1.00 70.94 85 HIS A N 1
ATOM 654 C CA . HIS A 1 85 ? -2.925 -5.340 -11.436 1.00 70.94 85 HIS A CA 1
ATOM 655 C C . HIS A 1 85 ? -3.213 -6.516 -10.487 1.00 70.94 85 HIS A C 1
ATOM 657 O O . HIS A 1 85 ? -2.302 -7.039 -9.854 1.00 70.94 85 HIS A O 1
ATOM 663 N N . ASP A 1 86 ? -4.482 -6.934 -10.389 1.00 68.19 86 ASP A N 1
ATOM 664 C CA . ASP A 1 86 ? -4.991 -7.974 -9.464 1.00 68.19 86 ASP A CA 1
ATOM 665 C C . ASP A 1 86 ? -4.220 -9.314 -9.479 1.00 68.19 86 ASP A C 1
ATOM 667 O O . ASP A 1 86 ? -4.311 -10.119 -8.551 1.00 68.19 86 ASP A O 1
ATOM 671 N N . GLU A 1 87 ? -3.460 -9.572 -10.543 1.00 70.62 87 GLU A N 1
ATOM 672 C CA . GLU A 1 87 ? -2.652 -10.776 -10.755 1.00 70.62 87 GLU A CA 1
ATOM 673 C C . GLU A 1 87 ? -1.157 -10.599 -10.429 1.00 70.62 87 GLU A C 1
ATOM 675 O O . GLU A 1 87 ? -0.388 -11.561 -10.516 1.00 70.62 87 GLU A O 1
ATOM 680 N N . HIS A 1 88 ? -0.753 -9.398 -10.003 1.00 76.38 88 HIS A N 1
ATOM 681 C CA . HIS A 1 88 ? 0.615 -9.029 -9.657 1.00 76.38 88 HIS A CA 1
ATOM 682 C C . HIS A 1 88 ? 0.732 -8.483 -8.225 1.00 76.38 88 HIS A C 1
ATOM 684 O O . HIS A 1 88 ? -0.195 -7.945 -7.619 1.00 76.38 88 HIS A O 1
ATOM 690 N N . TYR A 1 89 ? 1.927 -8.621 -7.669 1.00 83.06 89 TYR A N 1
ATOM 691 C CA . TYR A 1 89 ? 2.260 -8.245 -6.306 1.00 83.06 89 TYR A CA 1
ATOM 692 C C . TYR A 1 89 ? 3.156 -7.016 -6.277 1.00 83.06 89 TYR A C 1
ATOM 694 O O . TYR A 1 89 ? 3.926 -6.741 -7.201 1.00 83.06 89 TYR A O 1
ATOM 702 N N . VAL A 1 90 ? 3.097 -6.303 -5.156 1.00 86.88 90 VAL A N 1
ATOM 703 C CA . VAL A 1 90 ? 4.046 -5.243 -4.850 1.00 86.88 90 VAL A CA 1
ATOM 704 C C . VAL A 1 90 ? 5.400 -5.861 -4.512 1.00 86.88 90 VAL A C 1
ATOM 706 O O . VAL A 1 90 ? 5.502 -6.723 -3.638 1.00 86.88 90 VAL A O 1
ATOM 709 N N . GLY A 1 91 ? 6.458 -5.379 -5.154 1.00 85.69 91 GLY A N 1
ATOM 710 C CA . GLY A 1 91 ? 7.836 -5.796 -4.905 1.00 85.69 91 GLY A CA 1
ATOM 711 C C . GLY A 1 91 ? 8.838 -4.707 -5.277 1.00 85.69 91 GLY A C 1
ATOM 712 O O . GLY A 1 91 ? 8.509 -3.738 -5.962 1.00 85.69 91 GLY A O 1
ATOM 713 N N . THR A 1 92 ? 10.080 -4.824 -4.805 1.00 79.62 92 THR A N 1
ATOM 714 C CA . THR A 1 92 ? 11.142 -3.875 -5.192 1.00 79.62 92 THR A CA 1
ATOM 715 C C . THR A 1 92 ? 11.700 -4.226 -6.559 1.00 79.62 92 THR A C 1
ATOM 717 O O . THR A 1 92 ? 12.196 -5.330 -6.719 1.00 79.62 92 THR A O 1
ATOM 720 N N . THR A 1 93 ? 11.737 -3.327 -7.531 1.00 70.75 93 THR A N 1
ATOM 721 C CA . THR A 1 93 ? 12.129 -3.726 -8.895 1.00 70.75 93 THR A CA 1
ATOM 722 C C . THR A 1 93 ? 13.613 -4.136 -9.000 1.00 70.75 93 THR A C 1
ATOM 724 O O . THR A 1 93 ? 14.475 -3.595 -8.307 1.00 70.75 93 THR A O 1
ATOM 727 N N . ILE A 1 94 ? 13.947 -5.082 -9.892 1.00 61.47 94 ILE A N 1
ATOM 728 C CA . ILE A 1 94 ? 15.359 -5.395 -10.222 1.00 61.47 94 ILE A CA 1
ATOM 729 C C . ILE A 1 94 ? 15.980 -4.272 -11.057 1.00 61.47 94 ILE A C 1
ATOM 731 O O . ILE A 1 94 ? 17.163 -3.968 -10.910 1.00 61.47 94 ILE A O 1
ATOM 735 N N . VAL A 1 95 ? 15.186 -3.683 -11.955 1.00 69.12 95 VAL A N 1
ATOM 736 C CA . VAL A 1 95 ? 15.637 -2.666 -12.915 1.00 69.12 95 VAL A CA 1
ATOM 737 C C . VAL A 1 95 ? 16.033 -1.378 -12.195 1.00 69.12 95 VAL A C 1
ATOM 739 O O . VAL A 1 95 ? 17.033 -0.757 -12.547 1.00 69.12 95 VAL A O 1
ATOM 742 N N . ASN A 1 96 ? 15.286 -1.023 -11.152 1.00 76.69 96 ASN A N 1
ATOM 743 C CA . ASN A 1 96 ? 15.544 0.108 -10.285 1.00 76.69 96 ASN A CA 1
ATOM 744 C C . ASN A 1 96 ? 15.351 -0.282 -8.801 1.00 76.69 96 ASN A C 1
ATOM 746 O O . ASN A 1 96 ? 14.233 -0.239 -8.279 1.00 76.69 96 ASN A O 1
ATOM 750 N N . PRO A 1 97 ? 16.428 -0.657 -8.086 1.00 76.19 97 PRO A N 1
ATOM 751 C CA . PRO A 1 97 ? 16.339 -1.202 -6.731 1.00 76.19 97 PRO A CA 1
ATOM 752 C C . PRO A 1 97 ? 15.958 -0.164 -5.666 1.00 76.19 97 PRO A C 1
ATOM 754 O O . PRO A 1 97 ? 15.905 -0.508 -4.484 1.00 76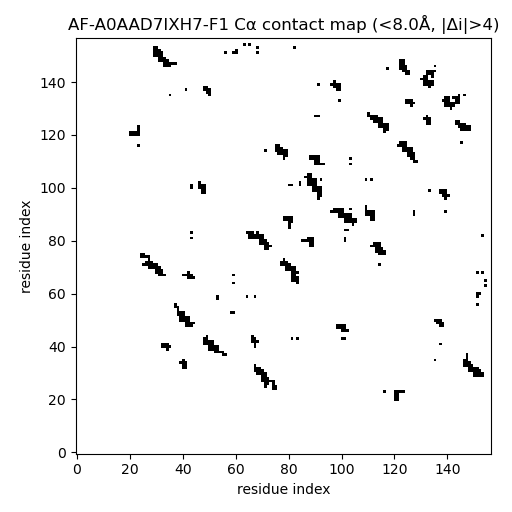.19 97 PRO A O 1
ATOM 757 N N . THR A 1 98 ? 15.740 1.096 -6.054 1.00 86.00 98 THR A N 1
ATOM 758 C CA . THR A 1 98 ? 15.261 2.160 -5.163 1.00 86.00 98 THR A CA 1
ATOM 759 C C . THR A 1 98 ? 13.746 2.355 -5.216 1.00 86.00 98 THR A C 1
ATOM 761 O O . THR A 1 98 ? 13.224 3.172 -4.460 1.00 86.00 98 THR A O 1
ATOM 764 N N . GLU A 1 99 ? 13.045 1.624 -6.085 1.00 87.81 99 GLU A N 1
ATOM 765 C CA . GLU A 1 99 ? 11.612 1.782 -6.346 1.00 87.81 99 GLU A CA 1
ATOM 766 C C . GLU A 1 99 ? 10.816 0.518 -6.010 1.00 87.81 99 GLU A C 1
ATOM 768 O O . GLU A 1 99 ? 11.320 -0.609 -6.088 1.00 87.81 99 GLU A O 1
ATOM 773 N N . TRP A 1 100 ? 9.543 0.729 -5.679 1.00 88.94 100 TRP A N 1
ATOM 774 C CA . TRP A 1 100 ? 8.539 -0.318 -5.544 1.00 88.94 100 TRP A CA 1
ATOM 775 C C . TRP A 1 100 ? 7.620 -0.314 -6.766 1.00 88.94 100 TRP A C 1
ATOM 777 O O . TRP A 1 100 ? 7.234 0.749 -7.250 1.00 88.94 100 TRP A O 1
ATOM 787 N N . ALA A 1 101 ? 7.260 -1.497 -7.253 1.00 87.12 101 ALA A N 1
ATOM 788 C CA . ALA A 1 101 ? 6.362 -1.673 -8.388 1.00 87.12 101 ALA A CA 1
ATOM 789 C C . ALA A 1 101 ? 5.312 -2.742 -8.111 1.00 87.12 101 ALA A C 1
ATOM 791 O O . ALA A 1 101 ? 5.486 -3.559 -7.210 1.00 87.12 101 ALA A O 1
ATOM 792 N N . THR A 1 102 ? 4.264 -2.749 -8.927 1.00 84.81 102 THR A N 1
ATOM 793 C CA . THR A 1 102 ? 3.113 -3.660 -8.869 1.00 84.81 102 THR A CA 1
ATOM 794 C C . THR A 1 102 ? 3.150 -4.733 -9.964 1.00 84.81 102 THR A C 1
ATOM 796 O O . THR A 1 102 ? 2.103 -5.222 -10.353 1.00 84.81 102 THR A O 1
ATOM 799 N N . GLU A 1 103 ? 4.321 -5.066 -10.519 1.00 78.12 103 GLU A N 1
ATOM 800 C CA . GLU A 1 103 ? 4.482 -6.035 -11.634 1.00 78.12 103 GLU A CA 1
ATOM 801 C C . GLU A 1 103 ? 5.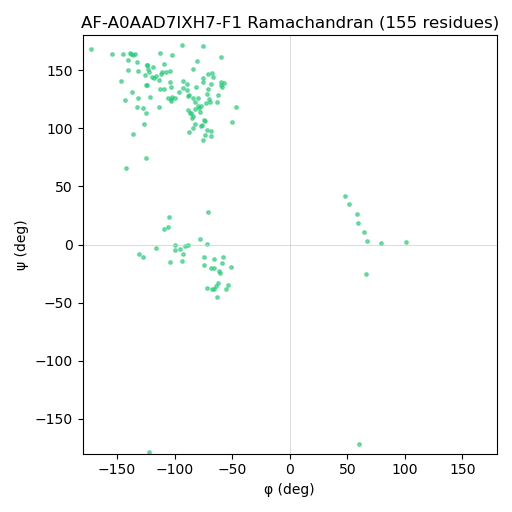146 -7.345 -11.202 1.00 78.12 103 GLU A C 1
ATOM 803 O O . GLU A 1 103 ? 5.649 -8.108 -12.030 1.00 78.12 103 GLU A O 1
ATOM 808 N N . ASP A 1 104 ? 5.249 -7.587 -9.898 1.00 74.19 104 ASP A N 1
ATOM 809 C CA . ASP A 1 104 ? 5.946 -8.768 -9.418 1.00 74.19 104 ASP A CA 1
ATOM 810 C C . ASP A 1 104 ? 5.023 -9.991 -9.416 1.00 74.19 104 ASP A C 1
ATOM 812 O O . ASP A 1 104 ? 3.812 -9.877 -9.253 1.00 74.19 104 ASP A O 1
ATOM 816 N N . SER A 1 105 ? 5.577 -11.189 -9.576 1.00 66.50 105 SER A N 1
ATOM 817 C CA . SER A 1 105 ? 4.793 -12.433 -9.594 1.00 66.50 105 SER A CA 1
ATOM 818 C C . SER A 1 105 ? 5.280 -13.423 -8.540 1.00 66.50 105 SER A C 1
ATOM 820 O O . SER A 1 105 ? 6.447 -13.424 -8.142 1.00 66.50 105 SER A O 1
ATOM 822 N N . LEU A 1 106 ? 4.380 -14.308 -8.099 1.00 58.88 106 LEU A N 1
ATOM 823 C CA . LEU A 1 106 ? 4.702 -15.482 -7.279 1.00 58.88 106 LEU A CA 1
ATOM 824 C C . LEU A 1 106 ? 5.864 -16.271 -7.921 1.00 58.88 106 LEU A C 1
ATOM 826 O O . LEU A 1 106 ? 5.667 -16.976 -8.907 1.00 58.88 106 LEU A O 1
ATOM 830 N N . GLY A 1 107 ? 7.071 -16.185 -7.351 1.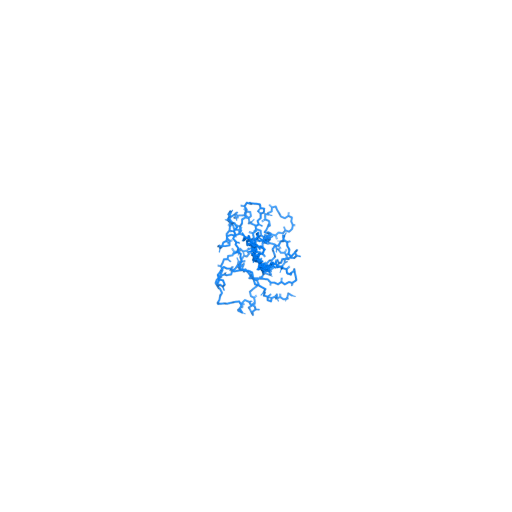00 51.56 107 GLY A N 1
ATOM 831 C CA . GLY A 1 107 ? 8.248 -16.939 -7.816 1.00 51.56 107 GLY A CA 1
ATOM 832 C C . GLY A 1 107 ? 9.248 -16.158 -8.676 1.00 51.56 107 GLY A C 1
ATOM 833 O O . GLY A 1 107 ? 10.267 -16.720 -9.080 1.00 51.56 107 GLY A O 1
ATOM 834 N N . SER A 1 108 ? 9.008 -14.869 -8.909 1.00 57.50 108 SER A N 1
ATOM 835 C CA . SER A 1 108 ? 10.030 -13.924 -9.363 1.00 57.50 108 SER A CA 1
ATOM 836 C C . SER A 1 108 ? 11.081 -13.728 -8.257 1.00 57.50 108 SER A C 1
ATOM 838 O O . SER A 1 108 ? 10.771 -13.781 -7.068 1.00 57.50 108 SER A O 1
ATOM 840 N N . THR A 1 109 ? 12.361 -13.562 -8.616 1.00 49.62 109 THR A N 1
ATOM 841 C CA . THR A 1 109 ? 13.518 -13.488 -7.687 1.00 49.62 109 THR A CA 1
ATOM 842 C C . THR A 1 109 ? 13.578 -12.192 -6.870 1.00 49.62 109 THR A C 1
ATOM 844 O O . THR A 1 109 ? 14.655 -11.705 -6.517 1.00 49.62 109 THR A O 1
ATOM 847 N N . VAL A 1 110 ? 12.430 -11.584 -6.626 1.00 59.84 110 VAL A N 1
ATOM 848 C CA . VAL A 1 110 ? 12.299 -10.193 -6.255 1.00 59.84 110 VAL A CA 1
ATOM 849 C C . VAL A 1 110 ? 11.650 -10.084 -4.888 1.00 59.84 110 VAL A C 1
ATOM 851 O O . VAL A 1 110 ? 10.883 -10.933 -4.440 1.00 59.84 110 VAL A O 1
ATOM 854 N N . ALA A 1 111 ? 12.116 -9.086 -4.151 1.00 74.44 111 ALA A N 1
ATOM 855 C CA . ALA A 1 111 ? 11.805 -8.901 -2.755 1.00 74.44 111 ALA A CA 1
ATOM 856 C C . ALA A 1 111 ? 10.367 -8.352 -2.657 1.00 74.44 111 ALA A C 1
ATOM 858 O O . ALA A 1 111 ? 10.149 -7.139 -2.697 1.00 74.44 111 ALA A O 1
ATOM 859 N N . LEU A 1 112 ? 9.396 -9.264 -2.562 1.00 80.94 112 LEU A N 1
ATOM 860 C CA . LEU A 1 112 ? 7.978 -8.946 -2.401 1.00 80.94 112 LEU A CA 1
ATOM 861 C C . LEU A 1 112 ? 7.736 -8.137 -1.128 1.00 80.94 112 LEU A C 1
ATOM 863 O O . LEU A 1 112 ? 8.338 -8.411 -0.081 1.00 80.94 112 LEU A O 1
ATOM 867 N N . ALA A 1 113 ? 6.856 -7.145 -1.227 1.00 84.06 113 ALA A N 1
ATOM 868 C CA . ALA A 1 113 ? 6.386 -6.390 -0.086 1.00 84.06 113 ALA A CA 1
ATOM 869 C C . ALA A 1 113 ? 5.471 -7.267 0.768 1.00 84.06 113 ALA A C 1
ATOM 871 O O . ALA A 1 113 ? 4.555 -7.929 0.282 1.00 84.06 113 ALA A O 1
ATOM 872 N N . THR A 1 114 ? 5.724 -7.219 2.063 1.00 83.69 114 THR A N 1
ATOM 873 C CA . THR A 1 114 ? 4.889 -7.786 3.105 1.00 83.69 114 THR A CA 1
ATOM 874 C C . THR A 1 114 ? 4.411 -6.666 4.006 1.00 83.69 114 THR A C 1
ATOM 876 O O . THR A 1 114 ? 5.172 -5.736 4.285 1.00 83.69 114 THR A O 1
ATOM 879 N N . ILE A 1 115 ? 3.174 -6.764 4.479 1.00 85.19 115 ILE A N 1
ATOM 880 C CA . ILE A 1 115 ? 2.726 -5.944 5.602 1.00 85.19 115 ILE A CA 1
ATOM 881 C C . ILE A 1 115 ? 3.316 -6.476 6.898 1.00 85.19 115 ILE A C 1
ATOM 883 O O . ILE A 1 115 ? 3.415 -7.683 7.101 1.00 85.19 115 ILE A O 1
ATOM 887 N N . GLN A 1 116 ? 3.662 -5.569 7.796 1.00 84.06 116 G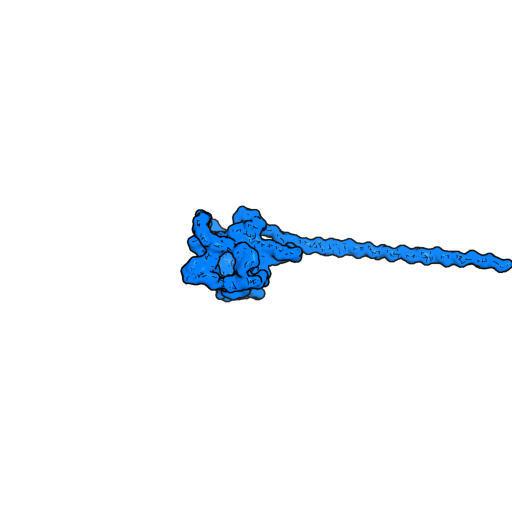LN A N 1
ATOM 888 C CA . GLN A 1 116 ? 3.862 -5.853 9.208 1.00 84.06 116 GLN A CA 1
ATOM 889 C C . GLN A 1 116 ? 2.995 -4.917 10.029 1.00 84.06 116 GLN A C 1
ATOM 891 O O . GLN A 1 116 ? 2.814 -3.758 9.661 1.00 84.06 116 GLN A O 1
ATOM 896 N N . ILE A 1 117 ? 2.507 -5.418 11.157 1.00 80.62 117 ILE A N 1
ATOM 897 C CA . ILE A 1 117 ? 1.870 -4.593 12.178 1.00 80.62 117 ILE A CA 1
ATOM 898 C C . ILE A 1 117 ? 2.971 -4.130 13.138 1.00 80.62 117 ILE A C 1
ATOM 900 O O . ILE A 1 117 ? 3.812 -4.929 13.560 1.00 80.62 117 ILE A O 1
ATOM 904 N N . SER A 1 118 ? 2.987 -2.838 13.457 1.00 75.00 118 SER A N 1
ATOM 905 C CA . SER A 1 118 ? 3.967 -2.238 14.361 1.00 75.00 118 SER A CA 1
ATOM 906 C C . SER A 1 118 ? 3.912 -2.868 15.757 1.00 75.00 118 SER A C 1
ATOM 908 O O . SER A 1 118 ? 2.922 -3.480 16.162 1.00 75.00 118 SER A O 1
ATOM 910 N N . ALA A 1 119 ? 4.977 -2.698 16.545 1.00 70.69 119 ALA A N 1
ATOM 911 C CA . ALA A 1 119 ? 5.033 -3.244 17.904 1.00 70.69 119 ALA A CA 1
ATOM 912 C C . ALA A 1 119 ? 3.946 -2.673 18.839 1.00 70.69 119 ALA A C 1
ATOM 914 O O . ALA A 1 119 ? 3.604 -3.318 19.831 1.00 70.69 119 ALA A O 1
ATOM 915 N N . SER A 1 120 ? 3.399 -1.487 18.536 1.00 71.50 120 SER A N 1
ATOM 916 C CA . SER A 1 120 ? 2.245 -0.930 19.255 1.00 71.50 120 SER A CA 1
ATOM 917 C C . SER A 1 120 ? 0.930 -1.623 18.890 1.00 71.50 120 SER A C 1
ATOM 919 O O . SER A 1 120 ? -0.034 -1.521 19.642 1.00 71.50 120 SER A O 1
ATOM 921 N N . GLY A 1 121 ? 0.884 -2.356 17.775 1.00 67.50 121 GLY A N 1
ATOM 922 C CA . GLY A 1 121 ? -0.330 -2.979 17.258 1.00 67.50 121 GLY A CA 1
ATOM 923 C C . GLY A 1 121 ? -1.246 -2.011 16.511 1.00 67.50 121 GLY A C 1
ATOM 924 O O . GLY A 1 121 ? -2.311 -2.426 16.074 1.00 67.50 121 GLY A O 1
ATOM 925 N N . GLU A 1 122 ? -0.869 -0.738 16.381 1.00 70.56 122 GLU A N 1
ATOM 926 C CA . GLU A 1 122 ? -1.769 0.339 15.941 1.00 70.56 122 GLU A CA 1
ATOM 927 C C . GLU A 1 122 ? -1.541 0.774 14.490 1.00 70.56 122 GLU A C 1
ATOM 929 O O . GLU A 1 122 ? -2.374 1.474 13.919 1.00 70.56 122 GLU A O 1
ATOM 934 N N . GLN A 1 123 ? -0.413 0.393 13.896 1.00 76.38 123 GLN A N 1
ATOM 935 C CA . GLN A 1 123 ? 0.014 0.881 12.589 1.00 76.38 123 GLN A CA 1
ATOM 936 C C . GLN A 1 123 ? 0.574 -0.253 11.745 1.00 76.38 123 GLN A C 1
ATOM 938 O O . GLN A 1 123 ? 0.902 -1.323 12.264 1.00 76.38 123 GLN A O 1
ATOM 943 N N . VAL A 1 124 ? 0.682 -0.014 10.440 1.00 83.94 124 VAL A N 1
ATOM 944 C CA . VAL A 1 124 ? 1.325 -0.959 9.535 1.00 83.94 124 VAL A CA 1
ATOM 945 C C . VAL A 1 124 ? 2.472 -0.321 8.777 1.00 83.94 124 VAL A C 1
ATOM 947 O O . VAL A 1 124 ? 2.436 0.861 8.440 1.00 83.94 124 VAL A O 1
ATOM 950 N N . TYR A 1 125 ? 3.452 -1.137 8.424 1.00 87.69 125 TYR A N 1
ATOM 951 C CA . TYR A 1 125 ? 4.506 -0.754 7.500 1.00 87.69 125 TYR A CA 1
ATOM 952 C C . TYR A 1 125 ? 4.708 -1.833 6.440 1.00 87.69 125 TYR A C 1
ATOM 954 O O . TYR A 1 125 ? 4.350 -3.002 6.615 1.00 87.69 125 TYR A O 1
ATOM 962 N N . LEU A 1 126 ? 5.267 -1.416 5.308 1.00 88.75 126 LEU A N 1
ATOM 963 C CA . LEU A 1 126 ? 5.524 -2.267 4.153 1.00 88.75 126 LEU A CA 1
ATOM 964 C C . LEU A 1 126 ? 7.014 -2.559 4.064 1.00 88.75 126 LEU A C 1
ATOM 966 O O . LEU A 1 126 ? 7.824 -1.633 4.006 1.00 88.75 126 LEU A O 1
ATOM 970 N N . GLN A 1 127 ? 7.377 -3.836 4.006 1.00 87.56 127 GLN A N 1
ATOM 971 C CA . GLN A 1 127 ? 8.776 -4.244 3.963 1.00 87.56 127 GLN A CA 1
ATOM 972 C C . GLN A 1 127 ? 9.031 -5.406 3.020 1.00 87.56 127 GLN A C 1
ATOM 974 O O . GLN A 1 127 ? 8.153 -6.230 2.782 1.00 87.56 127 GLN A O 1
ATOM 979 N N . SER A 1 128 ? 10.278 -5.550 2.585 1.00 84.00 128 SER A N 1
ATOM 980 C CA . SER A 1 128 ? 10.750 -6.795 1.999 1.00 84.00 128 SER A CA 1
ATOM 981 C C . SER A 1 128 ? 12.007 -7.295 2.695 1.00 84.00 128 SER A C 1
ATOM 983 O O . SER A 1 128 ? 13.118 -6.775 2.521 1.00 84.00 128 SER A O 1
ATOM 985 N N . GLY A 1 129 ? 11.812 -8.317 3.529 1.00 77.25 129 GLY A N 1
ATOM 986 C CA . GLY A 1 129 ? 12.829 -8.787 4.460 1.00 77.25 129 GLY A CA 1
ATOM 987 C C . GLY A 1 129 ? 13.263 -7.703 5.462 1.00 77.25 129 GLY A C 1
ATOM 988 O O . GLY A 1 129 ? 12.703 -6.612 5.505 1.00 77.25 129 GLY A O 1
ATOM 989 N N . PRO A 1 130 ? 14.311 -7.960 6.259 1.00 74.50 130 PRO A N 1
ATOM 990 C CA . PRO A 1 130 ? 14.681 -7.094 7.384 1.00 74.50 130 PRO A CA 1
ATOM 991 C C . PRO A 1 130 ? 15.425 -5.805 6.989 1.00 74.50 130 PRO A C 1
ATOM 993 O O . PRO A 1 130 ? 15.955 -5.118 7.857 1.00 74.50 130 PRO A O 1
ATOM 996 N N . ARG A 1 131 ? 15.589 -5.508 5.691 1.00 80.19 131 ARG A N 1
ATOM 997 C CA . ARG A 1 131 ? 16.505 -4.448 5.211 1.00 80.19 131 ARG A CA 1
ATOM 998 C C . ARG A 1 131 ? 15.878 -3.422 4.277 1.00 80.19 131 ARG A C 1
ATOM 1000 O O . ARG A 1 131 ? 16.547 -2.441 3.965 1.00 80.19 131 ARG A O 1
ATOM 1007 N N . ARG A 1 132 ? 14.661 -3.658 3.788 1.00 87.31 132 ARG A N 1
ATOM 1008 C CA . ARG A 1 132 ? 13.992 -2.778 2.827 1.00 87.31 132 ARG A CA 1
ATOM 1009 C C . ARG A 1 132 ? 12.622 -2.435 3.367 1.00 87.31 132 ARG A C 1
ATOM 1011 O O . ARG A 1 132 ? 11.805 -3.328 3.539 1.00 87.31 132 ARG A O 1
ATOM 1018 N N . GLN A 1 133 ? 12.411 -1.156 3.615 1.00 90.81 133 GLN A N 1
ATOM 1019 C CA . GLN A 1 133 ? 11.166 -0.583 4.106 1.00 90.81 133 GLN A CA 1
ATOM 1020 C C . GLN A 1 133 ? 10.625 0.360 3.030 1.00 90.81 133 GLN A C 1
ATOM 1022 O O . GLN A 1 133 ? 11.415 0.998 2.332 1.00 90.81 133 GLN A O 1
ATOM 1027 N N . MET A 1 134 ? 9.311 0.458 2.855 1.00 91.56 134 MET A N 1
ATOM 1028 C CA . MET A 1 134 ? 8.730 1.505 2.016 1.00 91.56 134 MET A CA 1
ATOM 1029 C C . MET A 1 134 ? 8.679 2.806 2.812 1.00 91.56 134 MET A C 1
ATOM 1031 O O . MET A 1 134 ? 8.033 2.868 3.852 1.00 91.56 134 MET A O 1
ATOM 1035 N N . SER A 1 135 ? 9.373 3.838 2.334 1.00 92.94 135 SER A N 1
ATOM 1036 C CA . SER A 1 135 ? 9.402 5.146 2.987 1.00 92.94 135 SER A CA 1
ATOM 1037 C C . SER A 1 135 ? 8.103 5.926 2.773 1.00 92.94 135 SER A C 1
ATOM 1039 O O . SER A 1 135 ? 7.308 5.617 1.888 1.00 92.94 135 SER A O 1
ATOM 1041 N N . SER A 1 136 ? 7.963 7.040 3.494 1.00 91.31 136 SER A N 1
ATOM 1042 C CA . SER A 1 136 ? 6.888 8.025 3.308 1.00 91.31 136 SER A CA 1
ATOM 1043 C C . SER A 1 136 ? 6.799 8.640 1.909 1.00 91.31 136 SER A C 1
ATOM 1045 O O . SER A 1 136 ? 5.834 9.330 1.609 1.00 91.31 136 SER A O 1
ATOM 1047 N N . THR A 1 137 ? 7.801 8.424 1.056 1.00 91.75 137 THR A N 1
ATOM 1048 C CA . THR A 1 137 ? 7.831 8.892 -0.335 1.00 91.75 137 THR A CA 1
ATOM 1049 C C . THR A 1 137 ? 7.591 7.755 -1.329 1.00 91.75 137 THR A C 1
ATOM 1051 O O . THR A 1 137 ? 7.931 7.908 -2.498 1.00 91.75 137 THR A O 1
ATOM 1054 N N . ALA A 1 138 ? 7.093 6.603 -0.861 1.00 91.25 138 ALA A N 1
ATOM 1055 C CA . ALA A 1 138 ? 6.946 5.362 -1.6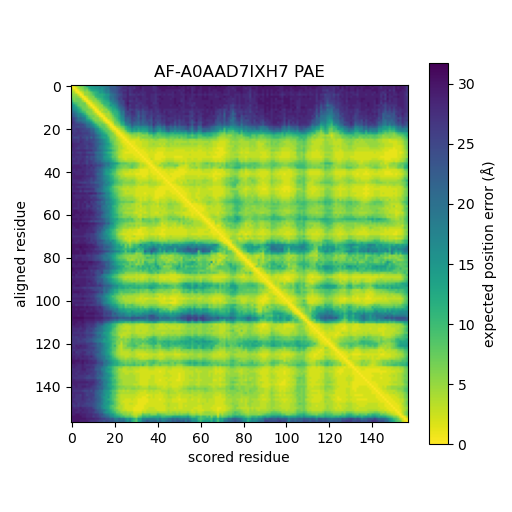27 1.00 91.25 138 ALA A CA 1
ATOM 1056 C C . ALA A 1 138 ? 8.266 4.803 -2.208 1.00 91.25 138 ALA A C 1
ATOM 1058 O O . ALA A 1 138 ? 8.253 3.971 -3.109 1.00 91.25 138 ALA A O 1
ATOM 1059 N N . GLY A 1 139 ? 9.422 5.235 -1.691 1.00 91.44 139 GLY A N 1
ATOM 1060 C CA . GLY A 1 139 ? 10.740 4.747 -2.109 1.00 91.44 139 GLY A CA 1
ATOM 1061 C C . GLY A 1 139 ? 11.246 3.597 -1.237 1.00 91.44 139 GLY A C 1
ATOM 1062 O O . GLY A 1 139 ? 10.677 3.284 -0.189 1.00 91.44 139 GLY A O 1
ATOM 1063 N N . VAL A 1 140 ? 12.354 2.971 -1.634 1.00 91.12 140 VAL A N 1
ATOM 1064 C CA . VAL A 1 140 ? 13.065 2.018 -0.768 1.00 91.12 140 VAL A CA 1
ATOM 1065 C C . VAL A 1 140 ? 13.878 2.781 0.281 1.00 91.12 140 VAL A C 1
ATOM 1067 O O . VAL A 1 140 ? 14.790 3.542 -0.039 1.00 91.12 140 VAL A O 1
ATOM 1070 N N . GLY A 1 141 ? 13.560 2.546 1.549 1.00 90.50 141 GLY A N 1
ATOM 1071 C CA . GLY A 1 141 ? 14.261 3.048 2.724 1.00 90.50 141 GLY A CA 1
ATOM 1072 C C . GLY A 1 141 ? 14.754 1.924 3.637 1.00 90.50 141 GLY A C 1
ATOM 1073 O O . GLY A 1 141 ? 14.582 0.734 3.365 1.00 90.50 141 GLY A O 1
ATOM 1074 N N . THR A 1 142 ? 15.385 2.317 4.744 1.00 88.94 142 THR A N 1
ATOM 1075 C CA . THR A 1 142 ? 15.926 1.398 5.763 1.00 88.94 142 THR A CA 1
ATOM 1076 C C . THR A 1 142 ? 15.259 1.542 7.130 1.00 88.94 142 THR A C 1
ATOM 1078 O O . THR A 1 142 ? 15.625 0.820 8.051 1.00 88.94 142 THR A O 1
ATOM 1081 N N . ALA A 1 143 ? 14.338 2.493 7.283 1.00 89.81 143 ALA A N 1
ATOM 1082 C CA . ALA A 1 143 ? 13.601 2.745 8.515 1.00 89.81 143 ALA A CA 1
ATOM 1083 C C . ALA A 1 143 ? 12.127 2.409 8.299 1.00 89.81 143 ALA A C 1
ATOM 1085 O O . ALA A 1 143 ? 11.601 2.670 7.216 1.00 89.81 143 ALA A O 1
ATOM 1086 N N . GLU A 1 144 ? 11.499 1.828 9.318 1.00 90.06 144 GLU A N 1
ATOM 1087 C CA . GLU A 1 144 ? 10.056 1.595 9.342 1.00 90.06 144 GLU A CA 1
ATOM 1088 C C . GLU A 1 144 ? 9.328 2.928 9.148 1.00 90.06 144 GLU A C 1
ATOM 1090 O O . GLU A 1 144 ? 9.743 3.969 9.672 1.00 90.06 144 GLU A O 1
ATOM 1095 N N . PHE A 1 145 ? 8.268 2.892 8.352 1.00 90.44 145 PHE A N 1
ATOM 1096 C CA . PHE A 1 145 ? 7.379 4.020 8.171 1.00 90.44 145 PHE A CA 1
ATOM 1097 C C . PHE A 1 145 ? 5.945 3.530 8.289 1.00 90.44 145 PHE A C 1
ATOM 1099 O O . PHE A 1 145 ? 5.499 2.683 7.511 1.00 90.44 145 PHE A O 1
ATOM 1106 N N . ASP A 1 146 ? 5.260 4.079 9.282 1.00 89.81 146 ASP A N 1
ATOM 1107 C CA . ASP A 1 146 ? 3.886 3.746 9.592 1.00 89.81 146 ASP A CA 1
ATOM 1108 C C . ASP A 1 146 ? 2.938 4.452 8.627 1.00 89.81 146 ASP A C 1
ATOM 1110 O O . ASP A 1 146 ? 2.872 5.682 8.565 1.00 89.81 146 ASP A O 1
ATOM 1114 N N . TRP A 1 147 ? 2.200 3.651 7.869 1.00 88.88 147 TRP A N 1
ATOM 1115 C CA . TRP A 1 147 ? 1.179 4.126 6.952 1.00 88.88 147 TRP A CA 1
ATOM 1116 C C . TRP A 1 147 ? -0.167 4.242 7.655 1.00 88.88 147 TRP A C 1
ATOM 1118 O O . TRP A 1 147 ? -0.594 3.337 8.377 1.00 88.88 147 TRP A O 1
ATOM 1128 N N . ASP A 1 148 ? -0.880 5.326 7.360 1.00 88.00 148 ASP A N 1
ATOM 1129 C CA . ASP A 1 148 ? -2.281 5.458 7.730 1.00 88.00 148 ASP A CA 1
ATOM 1130 C C . ASP A 1 148 ? -3.109 4.572 6.790 1.00 88.00 148 ASP A C 1
ATOM 1132 O O . ASP A 1 148 ? -3.279 4.907 5.613 1.00 88.00 148 ASP A O 1
ATOM 1136 N N . ILE A 1 149 ? -3.617 3.446 7.298 1.00 86.56 149 ILE A N 1
ATOM 1137 C CA . ILE A 1 149 ? -4.493 2.543 6.543 1.00 86.56 149 ILE A CA 1
ATOM 1138 C C . ILE A 1 149 ? -5.958 2.880 6.760 1.00 86.56 149 ILE A C 1
ATOM 1140 O O . ILE A 1 149 ? -6.422 3.050 7.888 1.00 86.56 149 ILE A O 1
ATOM 1144 N N . GLN A 1 150 ? -6.706 2.911 5.661 1.00 88.06 150 GLN A N 1
ATOM 1145 C CA . GLN A 1 150 ? -8.151 3.083 5.686 1.00 88.06 150 GLN A CA 1
ATOM 1146 C C . GLN A 1 150 ? -8.804 2.123 4.699 1.00 88.06 150 GLN A C 1
ATOM 1148 O O . GLN A 1 150 ? -8.390 2.042 3.546 1.00 88.06 150 GLN A O 1
ATOM 1153 N N . GLU A 1 151 ? -9.827 1.404 5.154 1.00 88.69 151 GLU A N 1
ATOM 1154 C CA . GLU A 1 151 ? -10.683 0.590 4.286 1.00 88.69 151 GLU A CA 1
ATOM 1155 C C . GLU A 1 151 ? -11.352 1.476 3.231 1.00 88.69 151 GLU A C 1
ATOM 1157 O O . GLU A 1 151 ? -11.834 2.557 3.569 1.00 88.69 151 GLU A O 1
ATOM 1162 N N . ILE A 1 152 ? -11.408 1.021 1.982 1.00 87.19 152 ILE A N 1
ATOM 1163 C CA . ILE A 1 152 ? -12.134 1.660 0.881 1.00 87.19 152 ILE A CA 1
ATOM 1164 C C . ILE A 1 152 ? -12.854 0.601 0.037 1.00 87.19 152 ILE A C 1
ATOM 1166 O O . ILE A 1 152 ? -12.554 -0.588 0.115 1.00 87.19 152 ILE A O 1
ATOM 1170 N N . ASN A 1 153 ? -13.804 1.030 -0.797 1.00 85.25 153 ASN A N 1
ATOM 1171 C CA . ASN A 1 153 ? -14.518 0.117 -1.690 1.00 85.25 153 ASN A CA 1
ATOM 1172 C C . ASN A 1 153 ? -13.560 -0.535 -2.691 1.00 85.25 153 ASN A C 1
ATOM 1174 O O . ASN A 1 153 ? -12.874 0.175 -3.431 1.00 85.25 153 ASN A O 1
ATOM 1178 N N . CYS A 1 154 ? -13.602 -1.860 -2.789 1.00 79.25 154 CYS A N 1
ATOM 1179 C CA . CYS A 1 154 ? -13.056 -2.564 -3.944 1.00 79.25 154 CYS A CA 1
ATOM 1180 C C . CYS A 1 154 ? -13.904 -2.282 -5.180 1.00 79.25 154 CYS A C 1
ATOM 1182 O O . CYS A 1 154 ? -15.138 -2.296 -5.102 1.00 79.25 154 CYS A O 1
ATOM 1184 N N . LEU A 1 155 ? -13.268 -2.055 -6.328 1.00 68.75 155 LEU A N 1
ATOM 1185 C CA . LEU A 1 155 ? -13.993 -2.075 -7.592 1.00 68.75 155 LEU A CA 1
ATOM 1186 C C . LEU A 1 155 ? -13.992 -3.518 -8.082 1.00 68.75 155 LEU A C 1
ATOM 1188 O O . LEU A 1 155 ? -13.034 -3.981 -8.690 1.00 68.75 155 LEU A O 1
ATOM 1192 N N . LEU A 1 156 ? -15.086 -4.230 -7.801 1.00 53.66 156 LEU A N 1
ATOM 1193 C CA . LEU A 1 156 ? -15.315 -5.572 -8.341 1.00 53.66 156 LEU A CA 1
ATOM 1194 C C . LEU A 1 156 ? -15.003 -5.571 -9.848 1.00 53.66 156 LEU A C 1
ATOM 1196 O O . LEU A 1 156 ? -15.609 -4.799 -10.599 1.00 53.66 156 LEU A O 1
ATOM 1200 N N . SER A 1 157 ? -14.016 -6.376 -10.247 1.00 49.78 157 SER A N 1
ATOM 1201 C CA . SER A 1 157 ? -13.676 -6.645 -11.644 1.00 49.78 157 SER A CA 1
ATOM 1202 C C . SER A 1 157 ? -14.734 -7.501 -12.338 1.00 49.78 157 SER A C 1
ATOM 1204 O O . SER A 1 157 ? -15.429 -8.299 -11.663 1.00 49.78 157 SER A O 1
#

Secondary structure (DSSP, 8-state):
--------------------PPPP---TTSEEEEEETTTEEEEEETTEEEEEE-S-HHHHHHS--GGG-EE-TTSSS-B-EEGGGTT-EEEE-SS-TTBEEEEE-TT-SS-B-EEEE-TTSS-EEEEEGGGEEE-TTSBEESS---BEEEEE-----

Mean predicted aligned error: 10.41 Å

Radius of gyration: 22.9 Å; Cα contacts (8 Å, |Δi|>4): 343; chains: 1; bounding box: 32×33×98 Å